Protein AF-W1WD08-F1 (afdb_monomer_lite)

Secondary structure (DSSP, 8-state):
--SBSS-EEE-HHHHHHHHH--SHHHHHHHHHEEE-SS-EEE---SSS-B-TTB-TTS-BHHHHHH-GGGS-HHHHHTTEEEEEETTEEEEEE-TTSHHHHHHHHHTTTSSS-EEE---SS--S-TT-EEEHHHHHHHTT----GGGG------SHHHHHHHHHHHHTSPPS-GGGG--

pLDDT: mean 87.34, std 9.55, range [51.72, 98.0]

Radius of gyration: 21.31 Å; chains: 1; bounding box: 49×53×52 Å

Structure (mmCIF, N/CA/C/O backbone):
data_AF-W1WD08-F1
#
_entry.id   AF-W1WD08-F1
#
loop_
_atom_site.group_PDB
_atom_site.id
_atom_site.type_symbol
_atom_site.label_atom_id
_atom_site.label_alt_id
_atom_site.label_comp_id
_atom_site.label_asym_id
_atom_site.label_entity_id
_atom_site.label_seq_id
_atom_site.pdbx_PDB_ins_code
_atom_site.Cartn_x
_atom_site.Cartn_y
_atom_site.Cartn_z
_atom_site.occupancy
_atom_site.B_iso_or_equiv
_atom_site.auth_seq_id
_atom_site.auth_comp_id
_atom_site.auth_asym_id
_atom_site.auth_atom_id
_atom_site.pdbx_PDB_model_num
ATOM 1 N N . THR A 1 1 ? 3.881 6.886 6.818 1.00 63.38 1 THR A N 1
ATOM 2 C CA . THR A 1 1 ? 2.802 6.178 7.545 1.00 63.38 1 THR A CA 1
ATOM 3 C C . THR A 1 1 ? 1.550 6.080 6.691 1.00 63.38 1 THR A C 1
ATOM 5 O O . THR A 1 1 ? 1.175 7.060 6.061 1.00 63.38 1 THR A O 1
ATOM 8 N N . CYS A 1 2 ? 0.932 4.897 6.641 1.00 68.31 2 CYS A N 1
ATOM 9 C CA . CYS A 1 2 ? -0.284 4.600 5.871 1.00 68.31 2 CYS A CA 1
ATOM 10 C C . CYS A 1 2 ? -1.570 5.167 6.494 1.00 68.31 2 CYS A C 1
ATOM 12 O O . CYS A 1 2 ? -2.574 5.330 5.813 1.00 68.31 2 CYS A O 1
ATOM 14 N N . CYS A 1 3 ? -1.537 5.492 7.784 1.00 79.00 3 CYS A N 1
ATOM 15 C CA . CYS A 1 3 ? -2.702 5.832 8.596 1.00 79.00 3 CYS A CA 1
ATOM 16 C C . CYS A 1 3 ? -2.854 7.346 8.802 1.00 79.00 3 CYS A C 1
ATOM 18 O O . CYS A 1 3 ? -2.954 7.781 9.954 1.00 79.00 3 CYS A O 1
ATOM 20 N N . GLN A 1 4 ? -2.805 8.146 7.730 1.00 81.75 4 GLN A N 1
ATOM 21 C CA . GLN A 1 4 ? -2.798 9.604 7.858 1.00 81.75 4 GLN A CA 1
ATOM 22 C C . GLN A 1 4 ? -3.469 10.358 6.699 1.00 81.75 4 GLN A C 1
ATOM 24 O O . GLN A 1 4 ? -3.009 10.251 5.571 1.00 81.75 4 GLN A O 1
ATOM 29 N N . LEU A 1 5 ? -4.446 11.222 7.010 1.00 78.69 5 LEU A N 1
ATOM 30 C CA . LEU A 1 5 ? -5.029 12.251 6.118 1.00 78.69 5 LEU A CA 1
ATOM 31 C C . LEU A 1 5 ? -5.840 11.772 4.889 1.00 78.69 5 LEU A C 1
ATOM 33 O O . LEU A 1 5 ? -6.133 12.584 4.014 1.00 78.69 5 LEU A O 1
ATOM 37 N N . TRP A 1 6 ? -6.265 10.509 4.825 1.00 83.81 6 TRP A N 1
ATOM 38 C CA . TRP A 1 6 ? -7.173 10.005 3.780 1.00 83.81 6 TRP A CA 1
ATOM 39 C C . TRP A 1 6 ? -8.203 9.046 4.372 1.00 83.81 6 TRP A C 1
ATOM 41 O O . TRP A 1 6 ? -7.904 8.362 5.344 1.00 83.81 6 TRP A O 1
ATOM 51 N N . THR A 1 7 ? -9.407 8.997 3.803 1.00 88.50 7 THR A N 1
ATOM 52 C CA . THR A 1 7 ? -10.455 8.051 4.215 1.00 88.50 7 THR A CA 1
ATOM 53 C C . THR A 1 7 ? -10.082 6.633 3.798 1.00 88.50 7 THR A C 1
ATOM 55 O O . THR A 1 7 ? -9.683 6.416 2.658 1.00 88.50 7 THR A O 1
ATOM 58 N N . ILE A 1 8 ? -10.228 5.674 4.712 1.00 92.25 8 ILE A N 1
ATOM 59 C CA . ILE A 1 8 ? -9.948 4.258 4.456 1.00 92.25 8 ILE A CA 1
ATOM 60 C C . ILE A 1 8 ? -11.266 3.496 4.417 1.00 92.25 8 ILE A C 1
ATOM 62 O O . ILE A 1 8 ? -11.962 3.422 5.432 1.00 92.25 8 ILE A O 1
ATOM 66 N N . ASP A 1 9 ? -11.559 2.884 3.276 1.00 94.50 9 ASP A N 1
ATOM 67 C CA . ASP A 1 9 ? -12.730 2.028 3.111 1.00 94.50 9 ASP A CA 1
ATOM 68 C C . ASP A 1 9 ? -12.532 0.688 3.822 1.00 94.50 9 ASP A C 1
ATOM 70 O O . ASP A 1 9 ? -11.441 0.099 3.812 1.00 94.50 9 ASP A O 1
ATOM 74 N N . ILE A 1 10 ? -13.604 0.205 4.442 1.00 96.75 10 ILE A N 1
ATOM 75 C CA . ILE A 1 10 ? -13.667 -1.072 5.145 1.00 96.75 10 ILE A CA 1
ATOM 76 C C . ILE A 1 10 ? -14.611 -1.967 4.350 1.00 96.75 10 ILE A C 1
ATOM 78 O O . ILE A 1 10 ? -15.786 -1.640 4.182 1.00 96.75 10 ILE A O 1
ATOM 82 N N . ASP A 1 11 ? -14.101 -3.098 3.865 1.00 97.38 11 ASP A N 1
ATOM 83 C CA . ASP A 1 11 ? -14.924 -4.088 3.180 1.00 97.38 11 ASP A CA 1
ATOM 84 C C . ASP A 1 11 ? -16.029 -4.625 4.108 1.00 97.38 11 ASP A C 1
ATOM 86 O O . ASP A 1 11 ? -15.886 -4.669 5.334 1.00 97.38 11 ASP A O 1
ATOM 90 N N . GLU A 1 12 ? -17.154 -5.028 3.515 1.00 97.38 12 GLU A N 1
ATOM 91 C CA . GLU A 1 12 ? -18.366 -5.413 4.249 1.00 97.38 12 GLU A CA 1
ATOM 92 C C . GLU A 1 12 ? -18.104 -6.558 5.238 1.00 97.38 12 GLU A C 1
ATOM 94 O O . GLU A 1 12 ? -18.560 -6.509 6.382 1.00 97.38 12 GLU A O 1
ATOM 99 N N . THR A 1 13 ? -17.297 -7.546 4.839 1.00 97.56 13 THR A N 1
ATOM 100 C CA . THR A 1 13 ? -16.976 -8.711 5.680 1.00 97.56 13 THR A CA 1
ATOM 101 C C . THR A 1 13 ? -16.196 -8.287 6.923 1.00 97.56 13 THR A C 1
ATOM 103 O O . THR A 1 13 ? -16.516 -8.694 8.046 1.00 97.56 13 THR A O 1
ATOM 106 N N . THR A 1 14 ? -15.193 -7.429 6.749 1.00 97.94 14 THR A N 1
ATOM 107 C CA . THR A 1 14 ? -14.401 -6.906 7.859 1.00 97.94 14 THR A CA 1
ATOM 108 C C . THR A 1 14 ? -15.220 -5.972 8.747 1.00 97.94 14 THR A C 1
ATOM 110 O O . THR A 1 14 ? -15.108 -6.041 9.974 1.00 97.94 14 THR A O 1
ATOM 113 N N . ALA A 1 15 ? -16.094 -5.143 8.171 1.00 97.75 15 ALA A N 1
ATOM 114 C CA . ALA A 1 15 ? -16.988 -4.280 8.939 1.00 97.75 15 ALA A CA 1
ATOM 115 C C . ALA A 1 15 ? -17.928 -5.101 9.842 1.00 97.75 15 ALA A C 1
ATOM 117 O O . ALA A 1 15 ? -18.035 -4.825 11.042 1.00 97.75 15 ALA A O 1
ATOM 118 N N . GLU A 1 16 ? -18.560 -6.151 9.306 1.00 98.00 16 GLU A N 1
ATOM 119 C CA . GLU A 1 16 ? -19.396 -7.076 10.081 1.00 98.00 16 GLU A CA 1
ATOM 120 C C . GLU A 1 16 ? -18.612 -7.724 11.227 1.00 98.00 16 GLU A C 1
ATOM 122 O O . GLU A 1 16 ? -19.082 -7.758 12.374 1.00 98.00 16 GLU A O 1
ATOM 127 N N . HIS A 1 17 ? -17.394 -8.190 10.938 1.00 97.94 17 HIS A N 1
ATOM 128 C CA . HIS A 1 17 ? -16.512 -8.776 11.938 1.00 97.94 17 HIS A CA 1
ATOM 129 C C . HIS A 1 17 ? -16.213 -7.776 13.062 1.00 97.94 17 HIS A C 1
ATOM 131 O O . HIS A 1 17 ? -16.480 -8.070 14.231 1.00 97.94 17 HIS A O 1
ATOM 137 N N . TYR A 1 18 ? -15.754 -6.569 12.727 1.00 97.75 18 TYR A N 1
ATOM 138 C CA . TYR A 1 18 ? -15.458 -5.510 13.694 1.00 97.75 18 TYR A CA 1
ATOM 139 C C . TYR A 1 18 ? -16.671 -5.128 14.548 1.00 97.75 18 TYR A C 1
ATOM 141 O O . TYR A 1 18 ? -16.544 -4.933 15.762 1.00 97.75 18 TYR A O 1
ATOM 149 N N . HIS A 1 19 ? -17.864 -5.058 13.955 1.00 97.44 19 HIS A N 1
ATOM 150 C CA . HIS A 1 19 ? -19.085 -4.763 14.699 1.00 97.44 19 HIS A CA 1
ATOM 151 C C . HIS A 1 19 ? -19.423 -5.851 15.725 1.00 97.44 19 HIS A C 1
ATOM 153 O O . HIS A 1 19 ? -19.813 -5.516 16.851 1.00 97.44 19 HIS A O 1
ATOM 159 N N . ALA A 1 20 ? -19.231 -7.125 15.374 1.00 97.81 20 ALA A N 1
ATOM 160 C CA . ALA A 1 20 ? -19.506 -8.268 16.243 1.00 97.81 20 ALA A CA 1
ATOM 161 C C . ALA A 1 20 ? -18.461 -8.474 17.358 1.00 97.81 20 ALA A C 1
ATOM 163 O O . ALA A 1 20 ? -18.756 -9.118 18.370 1.00 97.81 20 ALA A O 1
ATOM 164 N N . MET A 1 21 ? -17.248 -7.933 17.206 1.00 97.50 21 MET A N 1
ATOM 165 C CA . MET A 1 21 ? -16.151 -8.138 18.154 1.00 97.50 21 MET A CA 1
ATOM 166 C C . MET A 1 21 ? -16.439 -7.576 19.550 1.00 97.50 21 MET A C 1
ATOM 168 O O . MET A 1 21 ? -16.762 -6.406 19.733 1.00 97.50 21 MET A O 1
ATOM 172 N N . THR A 1 22 ? -16.230 -8.375 20.590 1.00 96.38 22 THR A N 1
ATOM 173 C CA . THR A 1 22 ? -16.344 -7.912 21.983 1.00 96.38 22 THR A CA 1
ATOM 174 C C . THR A 1 22 ? -14.992 -7.509 22.572 1.00 96.38 22 THR A C 1
ATOM 176 O O . THR A 1 22 ? -13.949 -7.949 22.100 1.00 96.38 22 THR A O 1
ATOM 179 N N . GLY A 1 23 ? -15.009 -6.739 23.662 1.00 97.06 23 GLY A N 1
ATOM 180 C CA . GLY A 1 23 ? -13.800 -6.343 24.388 1.00 97.06 23 GLY A CA 1
ATOM 181 C C . GLY A 1 23 ? -13.190 -5.022 23.903 1.00 97.06 23 GLY A C 1
ATOM 182 O O . GLY A 1 23 ? -13.767 -4.363 23.035 1.00 97.06 23 GLY A O 1
ATOM 183 N N . PRO A 1 24 ? -12.034 -4.620 24.467 1.00 96.88 24 PRO A N 1
ATOM 184 C CA . PRO A 1 24 ? -11.480 -3.276 24.279 1.00 96.88 24 PRO A CA 1
ATOM 185 C C . PRO A 1 24 ? -11.184 -2.910 22.819 1.00 96.88 24 PRO A C 1
ATOM 187 O O . PRO A 1 24 ? -11.477 -1.791 22.392 1.00 96.88 24 PRO A O 1
ATOM 190 N N . LEU A 1 25 ? -10.646 -3.851 22.034 1.00 96.88 25 LEU A N 1
ATOM 191 C CA . LEU A 1 25 ? -10.395 -3.624 20.612 1.00 96.88 25 LEU A CA 1
ATOM 192 C C . LEU A 1 25 ? -11.701 -3.472 19.827 1.00 96.88 25 LEU A C 1
ATOM 194 O O . LEU A 1 25 ? -11.839 -2.518 19.071 1.00 96.88 25 LEU A O 1
ATOM 198 N N . GLY A 1 26 ? -12.686 -4.347 20.055 1.00 97.56 26 GLY A N 1
ATOM 199 C CA . GLY A 1 26 ? -13.998 -4.248 19.407 1.00 97.56 26 GLY A CA 1
ATOM 200 C C . GLY A 1 26 ? -14.734 -2.945 19.740 1.00 97.56 26 GLY A C 1
ATOM 201 O O . GLY A 1 26 ? -15.385 -2.355 18.881 1.00 97.56 26 GLY A O 1
ATOM 202 N N . GLU A 1 27 ? -14.606 -2.448 20.974 1.00 97.50 27 GLU A N 1
ATOM 203 C CA . GLU A 1 27 ? -15.109 -1.120 21.352 1.00 97.50 27 GLU A CA 1
ATOM 204 C C . GLU A 1 27 ? -14.387 0.003 20.603 1.00 97.50 27 GLU A C 1
ATOM 206 O O . GLU A 1 27 ? -15.052 0.894 20.077 1.00 97.50 27 GLU A O 1
ATOM 211 N N . SER A 1 28 ? -13.056 -0.067 20.506 1.00 96.50 28 SER A N 1
ATOM 212 C CA . SER A 1 28 ? -12.250 0.914 19.768 1.00 96.50 28 SER A CA 1
ATOM 213 C C . SER A 1 28 ? -12.601 0.930 18.277 1.00 96.50 28 SER A C 1
ATOM 215 O O . SER A 1 28 ? -12.768 1.999 17.699 1.00 96.50 28 SER A O 1
ATOM 217 N N . LEU A 1 29 ? -12.767 -0.248 17.669 1.00 97.19 29 LEU A N 1
ATOM 218 C CA . LEU A 1 29 ? -13.159 -0.411 16.269 1.00 97.19 29 LEU A CA 1
ATOM 219 C C . LEU A 1 29 ? -14.527 0.214 16.001 1.00 97.19 29 LEU A C 1
ATOM 221 O O . LEU A 1 29 ? -14.642 1.084 15.147 1.00 97.19 29 LEU A O 1
ATOM 225 N N . ARG A 1 30 ? -15.551 -0.137 16.786 1.00 96.94 30 ARG A N 1
ATOM 226 C CA . ARG A 1 30 ? -16.893 0.448 16.623 1.00 96.94 30 ARG A CA 1
ATOM 227 C C . ARG A 1 30 ? -16.936 1.962 16.821 1.00 96.94 30 ARG A C 1
ATOM 229 O O . ARG A 1 30 ? -17.801 2.604 16.244 1.00 96.94 30 ARG A O 1
ATOM 236 N N . GLN A 1 31 ? -16.062 2.521 17.658 1.00 95.38 31 GLN A N 1
ATOM 237 C CA . GLN A 1 31 ? -15.956 3.973 17.836 1.00 95.38 31 GLN A CA 1
ATOM 238 C C . GLN A 1 31 ? -15.235 4.658 16.671 1.00 95.38 31 GLN A C 1
ATOM 240 O O . GLN A 1 31 ? -15.486 5.831 16.417 1.00 95.38 31 GLN A O 1
ATOM 245 N N . ALA A 1 32 ? -14.333 3.945 15.996 1.00 94.38 32 ALA A N 1
ATOM 246 C CA . ALA A 1 32 ? -13.559 4.455 14.872 1.00 94.38 32 ALA A CA 1
ATOM 247 C C . ALA A 1 32 ? -14.318 4.401 13.536 1.00 94.38 32 ALA A C 1
ATOM 249 O O . ALA A 1 32 ? -14.031 5.200 12.647 1.00 94.38 32 ALA A O 1
ATOM 250 N N . ILE A 1 33 ? -15.251 3.457 13.383 1.00 96.06 33 ILE A N 1
ATOM 251 C CA . ILE A 1 33 ? -16.012 3.266 12.144 1.00 96.06 33 ILE A CA 1
ATOM 252 C C . ILE A 1 33 ? -17.064 4.369 11.998 1.00 96.06 33 ILE A C 1
ATOM 254 O O . ILE A 1 33 ? -17.921 4.558 12.862 1.00 96.06 33 ILE A O 1
ATOM 258 N N . THR A 1 34 ? -17.021 5.055 10.862 1.00 95.56 34 THR A N 1
ATOM 259 C CA . THR A 1 34 ? -18.108 5.894 10.356 1.00 95.56 34 THR A CA 1
ATOM 260 C C . THR A 1 34 ? -18.889 5.096 9.319 1.00 95.56 34 THR A C 1
ATOM 262 O O . THR A 1 34 ? -18.285 4.376 8.530 1.00 95.56 34 THR A O 1
ATOM 265 N N . VAL A 1 35 ? -20.219 5.204 9.339 1.00 96.31 35 VAL A N 1
ATOM 266 C CA . VAL A 1 35 ? -21.102 4.545 8.367 1.00 96.31 35 VAL A CA 1
ATOM 267 C C . VAL A 1 35 ? -21.954 5.599 7.676 1.00 96.31 35 VAL A C 1
ATOM 269 O O . VAL A 1 35 ? -22.644 6.366 8.357 1.00 96.31 35 VAL A O 1
ATOM 272 N N . ASP A 1 36 ? -21.923 5.616 6.350 1.00 95.31 36 ASP A N 1
ATOM 273 C CA . ASP A 1 36 ? -22.733 6.485 5.495 1.00 95.31 36 ASP A CA 1
ATOM 274 C C . ASP A 1 36 ? -23.354 5.688 4.327 1.00 95.31 36 ASP A C 1
ATOM 276 O O . ASP A 1 36 ? -23.595 4.484 4.453 1.00 95.31 36 ASP A O 1
ATOM 280 N N . ASP A 1 37 ? -23.749 6.363 3.247 1.00 94.31 37 ASP A N 1
ATOM 281 C CA . ASP A 1 37 ? -24.354 5.744 2.069 1.00 94.31 37 ASP A CA 1
ATOM 282 C C . ASP A 1 37 ? -23.356 5.022 1.151 1.00 94.31 37 ASP A C 1
ATOM 284 O O . ASP A 1 37 ? -23.794 4.219 0.322 1.00 94.31 37 ASP A O 1
ATOM 288 N N . GLU A 1 38 ? -22.052 5.252 1.316 1.00 92.31 38 GLU A N 1
ATOM 289 C CA . GLU A 1 38 ? -20.987 4.592 0.555 1.00 92.31 38 GLU A CA 1
ATOM 290 C C . GLU A 1 38 ? -20.456 3.338 1.264 1.00 92.31 38 GLU A C 1
ATOM 292 O O . GLU A 1 38 ? -19.971 2.417 0.602 1.00 92.31 38 GLU A O 1
ATOM 297 N N . GLY A 1 39 ? -20.641 3.234 2.584 1.00 95.38 39 GLY A N 1
ATOM 298 C CA . GLY A 1 39 ? -20.318 2.034 3.346 1.00 95.38 39 GLY A CA 1
ATOM 299 C C . GLY A 1 39 ? -19.753 2.331 4.727 1.00 95.38 39 GLY A C 1
ATOM 300 O O . GLY A 1 39 ? -20.214 3.223 5.438 1.00 95.38 39 GLY A O 1
ATOM 301 N N . SER A 1 40 ? -18.800 1.499 5.152 1.00 97.25 40 SER A N 1
ATOM 302 C CA . SER A 1 40 ? -18.080 1.653 6.418 1.00 97.25 40 SER A CA 1
ATOM 303 C C . SER A 1 40 ? -16.668 2.161 6.159 1.00 97.25 40 SER A C 1
ATOM 305 O O . SER A 1 40 ? -15.940 1.600 5.345 1.00 97.25 40 SER A O 1
ATOM 307 N N . HIS A 1 41 ? -16.268 3.197 6.890 1.00 95.06 41 HIS A N 1
ATOM 308 C CA . HIS A 1 41 ? -15.026 3.920 6.642 1.00 95.06 41 HIS A CA 1
ATOM 309 C C . HIS A 1 41 ? -14.321 4.286 7.949 1.00 95.06 41 HIS A C 1
ATOM 311 O O . HIS A 1 41 ? -14.958 4.584 8.965 1.00 95.06 41 HIS A O 1
ATOM 317 N N . PHE A 1 42 ? -12.992 4.354 7.911 1.00 93.38 42 PHE A N 1
ATOM 318 C CA . PHE A 1 42 ? -12.233 5.160 8.862 1.00 93.38 42 PHE A CA 1
ATOM 319 C C .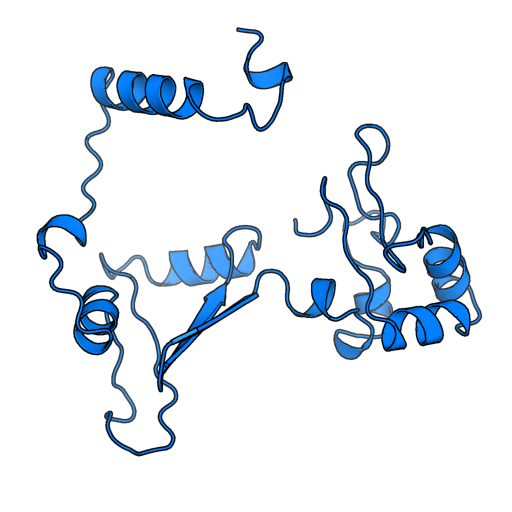 PHE A 1 42 ? -12.048 6.557 8.272 1.00 93.38 42 PHE A C 1
ATOM 321 O O . PHE A 1 42 ? -11.429 6.717 7.220 1.00 93.38 42 PHE A O 1
ATOM 328 N N . VAL A 1 43 ? -12.584 7.567 8.958 1.00 90.19 43 VAL A N 1
ATOM 329 C CA . VAL A 1 43 ? -12.542 8.967 8.519 1.00 90.19 43 VAL A CA 1
ATOM 330 C C . VAL A 1 43 ? -11.516 9.735 9.343 1.00 90.19 43 VAL A C 1
ATOM 332 O O . VAL A 1 43 ? -11.429 9.580 10.561 1.00 90.19 43 VAL A O 1
ATOM 335 N N . PHE A 1 44 ? -10.750 10.582 8.665 1.00 87.50 44 PHE A N 1
ATOM 336 C CA . PHE A 1 44 ? -9.669 11.375 9.236 1.00 87.50 44 PHE A CA 1
ATOM 337 C C . PHE A 1 44 ? -9.965 12.851 8.982 1.00 87.50 44 PHE A C 1
ATOM 339 O O . PHE A 1 44 ? -10.552 13.212 7.962 1.00 87.50 44 PHE A O 1
ATOM 346 N N . SER A 1 45 ? -9.555 13.720 9.901 1.00 83.38 45 SER A N 1
ATOM 347 C CA . SER A 1 45 ? -9.730 15.169 9.765 1.00 83.38 45 SER A CA 1
ATOM 348 C C . SER A 1 45 ? -8.431 15.904 10.071 1.00 83.38 45 SER A C 1
ATOM 350 O O . SER A 1 45 ? -7.469 15.305 10.544 1.00 83.38 45 SER A O 1
ATOM 352 N N . LYS A 1 46 ? -8.377 17.221 9.846 1.00 83.19 46 LYS A N 1
ATOM 353 C CA . LYS A 1 46 ? -7.207 18.013 10.266 1.00 83.19 46 LYS A CA 1
ATOM 354 C C . LYS A 1 46 ? -7.010 17.959 11.792 1.00 83.19 46 LYS A C 1
ATOM 356 O O . LYS A 1 46 ? -5.880 17.989 12.267 1.00 83.19 46 LYS A O 1
ATOM 361 N N . GLU A 1 47 ? -8.094 17.835 12.559 1.00 86.06 47 GLU A N 1
ATOM 362 C CA . GLU A 1 47 ? -8.079 17.708 14.022 1.00 86.06 47 GLU A CA 1
ATOM 363 C C . GLU A 1 47 ? -7.715 16.294 14.499 1.00 86.06 47 GLU A C 1
ATOM 365 O O . GLU A 1 47 ? -7.128 16.139 15.571 1.00 86.06 47 GLU A O 1
ATOM 370 N N . GLN A 1 48 ? -8.055 15.267 13.716 1.00 84.19 48 GLN A N 1
ATOM 371 C CA . GLN A 1 48 ? -7.673 13.872 13.948 1.00 84.19 48 GLN A CA 1
ATOM 372 C C . GLN A 1 48 ? -7.042 13.295 12.676 1.00 84.19 48 GLN A C 1
ATOM 374 O O . GLN A 1 48 ? -7.681 12.530 11.950 1.00 84.19 48 GLN A O 1
ATOM 379 N N . PRO A 1 49 ? -5.785 13.675 12.380 1.00 87.81 49 PRO A N 1
ATOM 380 C CA . PRO A 1 49 ? -5.160 13.340 11.106 1.00 87.81 49 PRO A CA 1
ATOM 381 C C . PRO A 1 49 ? -4.657 11.902 11.059 1.00 87.81 49 PRO A C 1
ATOM 383 O O . PRO A 1 49 ? -4.249 11.463 9.993 1.00 87.81 49 PRO A O 1
ATOM 386 N N . MET A 1 50 ? -4.672 11.182 12.185 1.00 89.38 50 MET A N 1
ATOM 387 C CA . MET A 1 50 ? -4.118 9.838 12.343 1.00 89.38 50 MET A CA 1
ATOM 388 C C . MET A 1 50 ? -5.203 8.822 12.691 1.00 89.38 50 MET A C 1
ATOM 390 O O . MET A 1 50 ? -6.203 9.167 13.318 1.00 89.38 50 MET A O 1
ATOM 394 N N . CYS A 1 51 ? -4.965 7.552 12.358 1.00 90.81 51 CYS A N 1
ATOM 395 C CA . CYS A 1 51 ? -5.942 6.496 12.618 1.00 90.81 51 CYS A CA 1
ATOM 396 C C . CYS A 1 51 ? -6.130 6.328 14.137 1.00 90.81 51 CYS A C 1
ATOM 398 O O . CYS A 1 51 ? -5.138 6.140 14.852 1.00 90.81 51 CYS A O 1
ATOM 400 N N . PRO A 1 52 ? -7.373 6.329 14.655 1.00 88.69 52 PRO A N 1
ATOM 401 C CA . PRO A 1 52 ? -7.638 6.201 16.094 1.00 88.69 52 PRO A CA 1
ATOM 402 C C . PRO A 1 52 ? -7.246 4.824 16.665 1.00 88.69 52 PRO A C 1
ATOM 404 O O . PRO A 1 52 ? -7.163 4.633 17.882 1.00 88.69 52 PRO A O 1
ATOM 407 N N . LEU A 1 53 ? -6.981 3.851 15.789 1.00 93.19 53 LEU A N 1
ATOM 408 C CA . LEU A 1 53 ? -6.535 2.507 16.148 1.00 93.19 53 LEU A CA 1
ATOM 409 C C . LEU A 1 53 ? -5.014 2.409 16.325 1.00 93.19 53 LEU A C 1
ATOM 411 O O . LEU A 1 53 ? -4.521 1.340 16.684 1.00 93.19 53 LEU A O 1
ATOM 415 N N . LEU A 1 54 ? -4.262 3.494 16.121 1.00 92.75 54 LEU A N 1
ATOM 416 C CA . LEU A 1 54 ? -2.852 3.540 16.499 1.00 92.75 54 LEU A CA 1
ATOM 417 C C . LEU A 1 54 ? -2.711 3.619 18.026 1.00 92.75 54 LEU A C 1
ATOM 419 O O . LEU A 1 54 ? -3.514 4.239 18.729 1.00 92.75 54 LEU A O 1
ATOM 423 N N . ASN A 1 55 ? -1.695 2.954 18.566 1.00 92.25 55 ASN A N 1
ATOM 424 C CA . ASN A 1 55 ? -1.277 3.140 19.952 1.00 92.25 55 ASN A CA 1
ATOM 425 C C . ASN A 1 55 ? -0.302 4.327 20.085 1.00 92.25 55 ASN A C 1
ATOM 427 O O . ASN A 1 55 ? 0.060 4.978 19.109 1.00 92.25 55 ASN A O 1
ATOM 431 N N . GLU A 1 56 ? 0.147 4.593 21.309 1.00 92.38 56 GLU A N 1
ATOM 432 C CA . GLU A 1 56 ? 1.091 5.672 21.639 1.00 92.38 56 GLU A CA 1
ATOM 433 C C . GLU A 1 56 ? 2.460 5.580 20.941 1.00 92.38 56 GLU A C 1
ATOM 435 O O . GLU A 1 56 ? 3.139 6.593 20.802 1.00 92.38 56 GLU A O 1
ATOM 440 N N . ASN A 1 57 ? 2.840 4.394 20.457 1.00 91.06 57 ASN A N 1
ATOM 441 C CA . ASN A 1 57 ? 4.061 4.171 19.678 1.00 91.06 57 ASN A CA 1
ATOM 442 C C . ASN A 1 57 ? 3.821 4.277 18.161 1.00 91.06 57 ASN A C 1
ATOM 444 O O . ASN A 1 57 ? 4.729 4.001 17.383 1.00 91.06 57 ASN A O 1
ATOM 448 N N . GLY A 1 58 ? 2.602 4.617 17.727 1.00 88.94 58 GLY A N 1
ATOM 449 C CA . GLY A 1 58 ? 2.232 4.664 16.313 1.00 88.94 58 GLY A CA 1
ATOM 450 C C . GLY A 1 58 ? 2.012 3.289 15.673 1.00 88.94 58 GLY A C 1
ATOM 451 O O . GLY A 1 58 ? 2.014 3.191 14.451 1.00 88.94 58 GLY A O 1
ATOM 452 N N . LEU A 1 59 ? 1.815 2.228 16.466 1.00 91.00 59 LEU A N 1
ATOM 453 C CA . LEU A 1 59 ? 1.564 0.872 15.965 1.00 91.00 59 LEU A CA 1
ATOM 454 C C . LEU A 1 59 ? 0.063 0.565 15.917 1.00 91.00 59 LEU A C 1
ATOM 456 O O . LEU A 1 59 ? -0.681 0.928 16.830 1.00 91.00 59 LEU A O 1
ATOM 460 N N . CYS A 1 60 ? -0.378 -0.140 14.875 1.00 93.44 60 CYS A N 1
ATOM 461 C CA . CYS A 1 60 ? -1.779 -0.514 14.680 1.00 93.44 60 CYS A CA 1
ATOM 462 C C . CYS A 1 60 ? -2.233 -1.587 15.684 1.00 93.44 60 CYS A C 1
ATOM 464 O O . CYS A 1 60 ? -1.708 -2.700 15.686 1.00 93.44 60 CYS A O 1
ATOM 466 N N . LYS A 1 61 ? -3.247 -1.284 16.505 1.00 95.56 61 LYS A N 1
ATOM 467 C CA . LYS A 1 61 ? -3.814 -2.232 17.485 1.00 95.56 61 LYS A CA 1
ATOM 468 C C . LYS A 1 61 ? -4.429 -3.472 16.830 1.00 95.56 61 LYS A C 1
ATOM 470 O O . LYS A 1 61 ? -4.313 -4.555 17.388 1.00 95.56 61 LYS A O 1
ATOM 475 N N . VAL A 1 62 ? -5.025 -3.329 15.641 1.00 96.25 62 VAL A N 1
ATOM 476 C CA . VAL A 1 62 ? -5.613 -4.458 14.897 1.00 96.25 62 VAL A CA 1
ATOM 477 C C . VAL A 1 62 ? -4.539 -5.484 14.554 1.00 96.25 62 VAL A C 1
ATOM 479 O O . VAL A 1 62 ? -4.679 -6.645 14.912 1.00 96.25 62 VAL A O 1
ATOM 482 N N . VAL A 1 63 ? -3.419 -5.046 13.971 1.00 95.44 63 VAL A N 1
ATOM 483 C CA . VAL A 1 63 ? -2.292 -5.940 13.651 1.00 95.44 63 VAL A CA 1
ATOM 484 C C . VAL A 1 63 ? -1.711 -6.572 14.915 1.00 95.44 63 VAL A C 1
ATOM 486 O O . VAL A 1 63 ? -1.416 -7.763 14.926 1.00 95.44 63 VAL A O 1
ATOM 489 N N . LEU A 1 64 ? -1.557 -5.794 15.991 1.00 96.12 64 LEU A N 1
ATOM 490 C CA . LEU A 1 64 ? -0.975 -6.288 17.241 1.00 96.12 64 LEU A CA 1
ATOM 491 C C . LEU A 1 64 ? -1.821 -7.376 17.922 1.00 96.12 64 LEU A C 1
ATOM 493 O O . LEU A 1 64 ? -1.253 -8.260 18.560 1.00 96.12 64 LEU A O 1
ATOM 497 N N . GLU A 1 65 ? -3.149 -7.303 17.825 1.00 97.19 65 GLU A N 1
ATOM 498 C CA . GLU A 1 65 ? -4.058 -8.223 18.522 1.00 97.19 65 GLU A CA 1
ATOM 499 C C . GLU A 1 65 ? -4.623 -9.332 17.620 1.00 97.19 65 GLU A C 1
ATOM 501 O O . GLU A 1 65 ? -4.829 -10.446 18.100 1.00 97.19 65 GLU A O 1
ATOM 506 N N . LEU A 1 66 ? -4.873 -9.047 16.337 1.00 96.62 66 LEU A N 1
ATOM 507 C CA . LEU A 1 66 ? -5.512 -9.965 15.382 1.00 96.62 66 LEU A CA 1
ATOM 508 C C . LEU A 1 66 ? -4.565 -10.471 14.283 1.00 96.62 66 LEU A C 1
ATOM 510 O O . LEU A 1 66 ? -4.879 -11.463 13.631 1.00 96.62 66 LEU A O 1
ATOM 514 N N . GLY A 1 67 ? -3.411 -9.829 14.087 1.00 95.94 67 GLY A N 1
ATOM 515 C CA . GLY A 1 67 ? -2.522 -10.094 12.952 1.00 95.94 67 GLY A CA 1
ATOM 516 C C . GLY A 1 67 ? -2.966 -9.402 11.657 1.00 95.94 67 GLY A C 1
ATOM 517 O O . GLY A 1 67 ? -3.935 -8.644 11.641 1.00 95.94 67 GLY A O 1
ATOM 518 N N . GLU A 1 68 ? -2.225 -9.649 10.570 1.00 92.50 68 GLU A N 1
ATOM 519 C CA . GLU A 1 68 ? -2.484 -9.075 9.234 1.00 92.50 68 GLU A CA 1
ATOM 520 C C . GLU A 1 68 ? -3.866 -9.485 8.692 1.00 92.50 68 GLU A C 1
ATOM 522 O O . GLU A 1 68 ? -4.590 -8.639 8.181 1.00 92.50 68 GLU A O 1
ATOM 527 N N . GLU A 1 69 ? -4.299 -10.722 8.955 1.00 93.56 69 GLU A N 1
ATOM 528 C CA . GLU A 1 69 ? -5.630 -11.256 8.602 1.00 93.56 69 GLU A CA 1
ATOM 529 C C . GLU A 1 69 ? -6.804 -10.524 9.278 1.00 93.56 69 GLU A C 1
ATOM 531 O O . GLU A 1 69 ? -7.964 -10.735 8.936 1.00 93.56 69 GLU A O 1
ATOM 536 N N . GLY A 1 70 ? -6.524 -9.708 10.298 1.00 95.81 70 GLY A N 1
ATOM 537 C CA . GLY A 1 70 ? -7.536 -8.897 10.965 1.00 95.81 70 GLY A CA 1
ATOM 538 C C . GLY A 1 70 ? -7.816 -7.567 10.272 1.00 95.81 70 GLY A C 1
ATOM 539 O O . GLY A 1 70 ? -8.715 -6.867 10.721 1.00 95.81 70 GLY A O 1
ATOM 540 N N . LEU A 1 71 ? -7.032 -7.186 9.260 1.00 96.44 71 LEU A N 1
ATOM 541 C CA . LEU A 1 71 ? -7.163 -5.921 8.540 1.00 96.44 71 LEU A CA 1
ATOM 542 C C . LEU A 1 71 ? -8.271 -5.988 7.483 1.00 96.44 71 LEU A C 1
ATOM 544 O O . LEU A 1 71 ? -8.509 -7.037 6.900 1.00 96.44 71 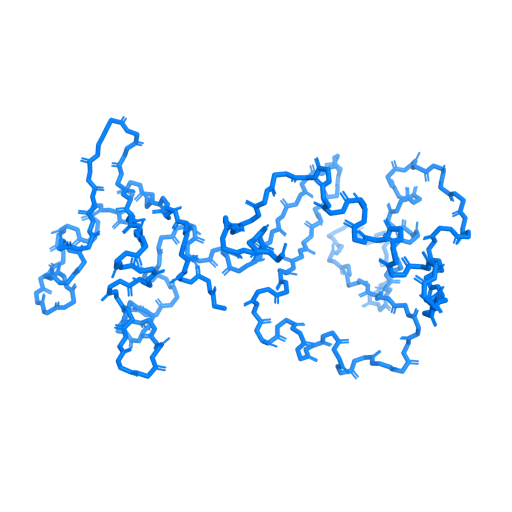LEU A O 1
ATOM 548 N N . CYS A 1 72 ? -8.888 -4.840 7.188 1.00 96.00 72 CYS A N 1
ATOM 549 C CA . CYS A 1 72 ? -9.708 -4.717 5.983 1.00 96.00 72 CYS A CA 1
ATOM 550 C C . CYS A 1 72 ? -8.827 -4.726 4.735 1.00 96.00 72 CYS A C 1
ATOM 552 O O . CYS A 1 72 ? -7.642 -4.376 4.818 1.00 96.00 72 CYS A O 1
ATOM 554 N N . ASP A 1 73 ? -9.423 -5.026 3.582 1.00 95.06 73 ASP A N 1
ATOM 555 C CA . ASP A 1 73 ? -8.711 -5.130 2.302 1.00 95.06 73 ASP A CA 1
ATOM 556 C C . ASP A 1 73 ? -7.818 -3.909 2.037 1.00 95.06 73 ASP A C 1
ATOM 558 O O . ASP A 1 73 ? -6.631 -4.039 1.744 1.00 95.06 73 ASP A O 1
ATOM 562 N N . THR A 1 74 ? -8.341 -2.696 2.233 1.00 93.00 74 THR A N 1
ATOM 563 C CA . THR A 1 74 ? -7.586 -1.453 2.022 1.00 93.00 74 THR A CA 1
ATOM 564 C C . THR A 1 74 ? -6.321 -1.375 2.887 1.00 93.00 74 THR A C 1
ATOM 566 O O . THR A 1 74 ? -5.241 -1.043 2.393 1.00 93.00 74 THR A O 1
ATOM 569 N N . CYS A 1 75 ? -6.433 -1.696 4.180 1.00 92.88 75 CYS A N 1
ATOM 570 C CA . CYS A 1 75 ? -5.304 -1.680 5.114 1.00 92.88 75 CYS A CA 1
ATOM 571 C C . CYS A 1 75 ? -4.315 -2.819 4.856 1.00 92.88 75 CYS A C 1
ATOM 573 O O . CYS A 1 75 ? -3.117 -2.629 5.042 1.00 92.88 75 CYS A O 1
ATOM 575 N N . HIS A 1 76 ? -4.814 -3.988 4.458 1.00 92.88 76 HIS A N 1
ATOM 576 C CA . HIS A 1 76 ? -4.001 -5.156 4.133 1.00 92.88 76 HIS A CA 1
ATOM 577 C C . HIS A 1 76 ? -3.174 -4.921 2.861 1.00 92.88 76 HIS A C 1
ATOM 579 O O . HIS A 1 76 ? -2.003 -5.300 2.761 1.00 92.88 76 HIS A O 1
ATOM 585 N N . MET A 1 77 ? -3.785 -4.274 1.869 1.00 90.75 77 MET A N 1
ATOM 586 C CA . MET A 1 77 ? -3.155 -4.048 0.579 1.00 90.75 77 MET A CA 1
ATOM 587 C C . MET A 1 77 ? -2.206 -2.859 0.615 1.00 90.75 77 MET A C 1
ATOM 589 O O . MET A 1 77 ? -1.134 -2.952 0.037 1.00 90.75 77 MET A O 1
ATOM 593 N N . HIS A 1 78 ? -2.510 -1.765 1.316 1.00 89.19 78 HIS A N 1
ATOM 594 C CA . HIS A 1 78 ? -1.614 -0.609 1.335 1.00 89.19 78 HIS A CA 1
ATOM 595 C C . HIS A 1 78 ? -0.254 -0.929 2.002 1.00 89.19 78 HIS A C 1
ATOM 597 O O . HIS A 1 78 ? -0.223 -1.465 3.107 1.00 89.19 78 HIS A O 1
ATOM 603 N N . PRO A 1 79 ? 0.894 -0.537 1.411 1.00 89.12 79 PRO A N 1
ATOM 604 C CA . PRO A 1 79 ? 1.074 0.309 0.225 1.00 89.12 79 PRO A CA 1
ATOM 605 C C . PRO A 1 79 ? 1.316 -0.485 -1.070 1.00 89.12 79 PRO A C 1
ATOM 607 O O . PRO A 1 79 ? 1.854 0.064 -2.032 1.00 89.12 79 PRO A O 1
ATOM 610 N N . ARG A 1 80 ? 1.022 -1.784 -1.077 1.00 90.56 80 ARG A N 1
ATOM 611 C CA . ARG A 1 80 ? 1.137 -2.654 -2.246 1.00 90.56 80 ARG A CA 1
ATOM 612 C C . ARG A 1 80 ? 0.098 -2.237 -3.284 1.00 90.56 80 ARG A C 1
ATOM 614 O O . ARG A 1 80 ? -1.022 -1.850 -2.952 1.00 90.56 80 ARG A O 1
ATOM 621 N N . PHE A 1 81 ? 0.476 -2.308 -4.549 1.00 89.75 81 PHE A N 1
ATOM 622 C CA . PHE A 1 81 ? -0.416 -2.042 -5.666 1.00 89.75 81 PHE A CA 1
ATOM 623 C C . PHE A 1 81 ? -0.187 -3.063 -6.770 1.00 89.75 81 PHE A C 1
ATOM 625 O O . PHE A 1 81 ? 0.930 -3.534 -6.985 1.00 89.75 81 PHE A O 1
ATOM 632 N N . TYR A 1 82 ? -1.272 -3.370 -7.471 1.00 92.31 82 TYR A N 1
ATOM 633 C CA . TYR A 1 82 ? -1.319 -4.388 -8.507 1.00 92.31 82 TYR A CA 1
ATOM 634 C C . TYR A 1 82 ? -1.945 -3.778 -9.752 1.00 92.31 82 TYR A C 1
ATOM 636 O O . TYR A 1 82 ? -2.943 -3.049 -9.671 1.00 92.31 82 TYR A O 1
ATOM 644 N N . LYS A 1 83 ? -1.361 -4.050 -10.917 1.00 91.31 83 LYS A N 1
ATOM 645 C CA . LYS A 1 83 ? -1.920 -3.639 -12.200 1.00 91.31 83 LYS A CA 1
ATOM 646 C C . LYS A 1 83 ? -1.906 -4.804 -13.173 1.00 91.31 83 LYS A C 1
ATOM 648 O O . LYS A 1 83 ? -0.852 -5.259 -13.590 1.00 91.31 83 LYS A O 1
ATOM 653 N N . TYR A 1 84 ? -3.100 -5.200 -13.584 1.00 92.56 84 TYR A N 1
ATOM 654 C CA . TYR A 1 84 ? -3.311 -6.223 -14.599 1.00 92.56 84 TYR A CA 1
ATOM 655 C C . TYR A 1 84 ? -3.341 -5.567 -15.982 1.00 92.56 84 TYR A C 1
ATOM 657 O O . TYR A 1 84 ? -4.153 -4.663 -16.222 1.00 92.56 84 TYR A O 1
ATOM 665 N N . ILE A 1 85 ? -2.437 -5.980 -16.870 1.00 90.62 85 ILE A N 1
ATOM 666 C CA . ILE A 1 85 ? -2.360 -5.523 -18.261 1.00 90.62 85 ILE A CA 1
ATOM 667 C C . ILE A 1 85 ? -2.153 -6.742 -19.154 1.00 90.62 85 ILE A C 1
ATOM 669 O O . ILE A 1 85 ? -1.073 -7.320 -19.162 1.00 90.62 85 ILE A O 1
ATOM 673 N N . GLU A 1 86 ? -3.185 -7.098 -19.919 1.00 86.88 86 GLU A N 1
ATOM 674 C CA . GLU A 1 86 ? -3.200 -8.330 -20.717 1.00 86.88 86 GLU A CA 1
ATOM 675 C C . GLU A 1 86 ? -2.794 -9.542 -19.861 1.00 86.88 86 GLU A C 1
ATOM 677 O O . GLU A 1 86 ? -3.470 -9.820 -18.869 1.00 86.88 86 GLU A O 1
ATOM 682 N N . ASP A 1 87 ? -1.701 -10.215 -20.216 1.00 87.06 87 ASP A N 1
ATOM 683 C CA . ASP A 1 87 ? -1.187 -11.402 -19.529 1.00 87.06 87 ASP A CA 1
ATOM 684 C C . ASP A 1 87 ? -0.171 -11.065 -18.414 1.00 87.06 87 ASP A C 1
ATOM 686 O O . ASP A 1 87 ? 0.417 -11.965 -17.820 1.00 87.06 87 ASP A O 1
ATOM 690 N N . LEU A 1 88 ? 0.048 -9.777 -18.113 1.00 88.94 88 LEU A N 1
ATOM 691 C CA . LEU A 1 88 ? 0.977 -9.319 -17.077 1.00 88.94 88 LEU A CA 1
ATOM 692 C C . LEU A 1 88 ? 0.249 -8.835 -15.823 1.00 88.94 88 LEU A C 1
ATOM 694 O O . LEU A 1 88 ? -0.649 -7.989 -15.878 1.00 88.94 88 LEU A O 1
ATOM 698 N N . GLU A 1 89 ? 0.730 -9.294 -14.671 1.00 93.25 89 GLU A N 1
ATOM 699 C CA . GLU A 1 89 ? 0.433 -8.717 -13.365 1.00 93.25 89 GLU A CA 1
ATOM 700 C C . GLU A 1 89 ? 1.648 -7.921 -12.876 1.00 93.25 89 GLU A C 1
ATOM 702 O O . GLU A 1 89 ? 2.702 -8.469 -12.560 1.00 93.25 89 GLU A O 1
ATOM 707 N N . LEU A 1 90 ? 1.515 -6.595 -12.839 1.00 92.06 90 LEU A N 1
ATOM 708 C CA . LEU A 1 90 ? 2.542 -5.708 -12.304 1.00 92.06 90 LEU A CA 1
ATOM 709 C C . LEU A 1 90 ? 2.299 -5.495 -10.811 1.00 92.06 90 LEU A C 1
ATOM 711 O O . LEU A 1 90 ? 1.335 -4.829 -10.430 1.00 92.06 90 LEU A O 1
ATOM 715 N N . CYS A 1 91 ? 3.206 -6.011 -9.989 1.00 92.44 91 CYS A N 1
ATOM 716 C CA . CYS A 1 91 ? 3.192 -5.859 -8.538 1.00 92.44 91 CYS A CA 1
ATOM 717 C C . CYS A 1 91 ? 4.195 -4.787 -8.104 1.00 92.44 91 CYS A C 1
ATOM 719 O O . CYS A 1 91 ? 5.337 -4.764 -8.564 1.00 92.44 91 CYS A O 1
ATOM 721 N N . GLY A 1 92 ? 3.799 -3.913 -7.182 1.00 89.38 92 GLY A N 1
ATOM 722 C CA . GLY A 1 92 ? 4.689 -2.899 -6.630 1.00 89.38 92 GLY A CA 1
ATOM 723 C C . GLY A 1 92 ? 4.323 -2.489 -5.213 1.00 89.38 92 GLY A C 1
ATOM 724 O O . GLY A 1 92 ? 3.287 -2.877 -4.677 1.00 89.38 92 GLY A O 1
ATOM 725 N N . VAL A 1 93 ? 5.197 -1.695 -4.598 1.00 89.69 93 VAL A N 1
ATOM 726 C CA . VAL A 1 93 ? 5.011 -1.137 -3.255 1.00 89.69 93 VAL A CA 1
ATOM 727 C C . VAL A 1 93 ? 5.259 0.364 -3.260 1.00 89.69 93 VAL A C 1
ATOM 729 O O . VAL A 1 93 ? 6.175 0.862 -3.912 1.00 89.69 93 VAL A O 1
ATOM 732 N N . GLY A 1 94 ? 4.422 1.105 -2.541 1.00 87.44 94 GLY A N 1
ATOM 733 C CA . GLY A 1 94 ? 4.558 2.547 -2.391 1.00 87.44 94 GLY A CA 1
ATOM 734 C C . GLY A 1 94 ? 5.718 2.943 -1.474 1.00 87.44 94 GLY A C 1
ATOM 735 O O . GLY A 1 94 ? 6.073 2.230 -0.532 1.00 87.44 94 GLY A O 1
ATOM 736 N N . LEU A 1 95 ? 6.253 4.142 -1.716 1.00 86.31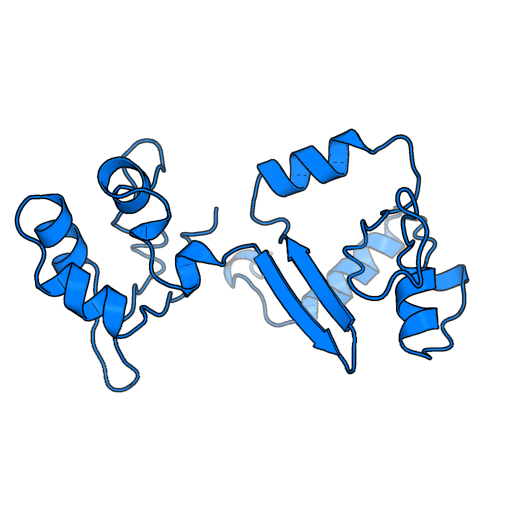 95 LEU A N 1
ATOM 737 C CA . LEU A 1 95 ? 7.318 4.770 -0.918 1.00 86.31 95 LEU A CA 1
ATOM 738 C C . LEU A 1 95 ? 6.823 5.338 0.426 1.00 86.31 95 LEU A C 1
ATOM 740 O O . LEU A 1 95 ? 7.594 5.936 1.169 1.00 86.31 95 LEU A O 1
ATOM 744 N N . SER A 1 96 ? 5.535 5.174 0.741 1.00 82.75 96 SER A N 1
ATOM 745 C CA . SER A 1 96 ? 4.946 5.566 2.026 1.00 82.75 96 SER A CA 1
ATOM 746 C C . SER A 1 96 ? 5.347 4.645 3.188 1.00 82.75 96 SER A C 1
ATOM 748 O O . SER A 1 96 ? 5.069 4.993 4.341 1.00 82.75 96 SER A O 1
ATOM 750 N N . CYS A 1 97 ? 5.967 3.497 2.883 1.00 83.44 97 CYS A N 1
ATOM 751 C CA . CYS A 1 97 ? 6.479 2.513 3.833 1.00 83.44 97 CYS A CA 1
ATOM 752 C C . CYS A 1 97 ? 8.006 2.548 3.887 1.00 83.44 97 CYS A C 1
ATOM 754 O O . CYS A 1 97 ? 8.691 2.416 2.873 1.00 83.44 97 CYS A O 1
ATOM 756 N N . GLU A 1 98 ? 8.528 2.678 5.099 1.00 84.31 98 GLU A N 1
ATOM 757 C CA . GLU A 1 98 ? 9.952 2.756 5.390 1.00 84.31 98 GLU A CA 1
ATOM 758 C C . GLU A 1 98 ? 10.684 1.483 4.939 1.00 84.31 98 GLU A C 1
ATOM 760 O O . GLU A 1 98 ? 11.745 1.589 4.335 1.00 84.31 98 GLU A O 1
ATOM 765 N N . ALA A 1 99 ? 10.075 0.301 5.099 1.00 86.69 99 ALA A N 1
ATOM 766 C CA . ALA A 1 99 ? 10.650 -0.961 4.622 1.00 86.69 99 ALA A CA 1
ATOM 767 C C . ALA A 1 99 ? 10.769 -1.012 3.087 1.00 86.69 99 ALA A C 1
ATOM 769 O O . ALA A 1 99 ? 11.760 -1.515 2.563 1.00 86.69 99 ALA A O 1
ATOM 770 N N . SER A 1 100 ? 9.800 -0.454 2.348 1.00 87.06 100 SER A N 1
ATOM 771 C CA . SER A 1 100 ? 9.905 -0.331 0.885 1.00 87.06 100 SER A CA 1
ATOM 772 C C . SER A 1 100 ? 11.096 0.543 0.490 1.00 87.06 100 SER A C 1
ATOM 774 O O . SER A 1 100 ? 11.812 0.230 -0.459 1.00 87.06 100 SER A O 1
ATOM 776 N N . VAL A 1 101 ? 11.309 1.645 1.216 1.00 86.88 101 VAL A N 1
ATOM 777 C CA . VAL A 1 101 ? 12.438 2.555 0.980 1.00 86.88 101 VAL A CA 1
ATOM 778 C C . VAL A 1 101 ? 13.760 1.878 1.334 1.00 86.88 101 VAL A C 1
ATOM 780 O O . VAL A 1 101 ? 14.699 1.968 0.550 1.00 86.88 101 VAL A O 1
ATOM 783 N N . GLU A 1 102 ? 13.829 1.165 2.459 1.00 88.69 102 GLU A N 1
ATOM 784 C CA . GLU A 1 102 ? 15.009 0.395 2.864 1.00 88.69 102 GLU A CA 1
ATOM 785 C C . GLU A 1 102 ? 15.413 -0.598 1.770 1.00 88.69 102 GLU A C 1
ATOM 787 O O . GLU A 1 102 ? 16.536 -0.506 1.273 1.00 88.69 102 GLU A O 1
ATOM 792 N N . LEU A 1 103 ? 14.480 -1.430 1.292 1.00 84.69 103 LEU A N 1
ATOM 793 C CA . LEU A 1 103 ? 14.716 -2.388 0.203 1.00 84.69 103 LEU A CA 1
ATOM 794 C C . LEU A 1 103 ? 15.238 -1.717 -1.076 1.00 84.69 103 LEU A C 1
ATOM 796 O O . LEU A 1 103 ? 16.189 -2.199 -1.687 1.00 84.69 103 LEU A O 1
ATOM 800 N N . LEU A 1 104 ? 14.658 -0.578 -1.468 1.00 82.31 104 LEU A N 1
ATOM 801 C CA . LEU A 1 104 ? 15.128 0.185 -2.630 1.00 82.31 104 LEU A CA 1
ATOM 802 C C . LEU A 1 104 ? 16.538 0.758 -2.430 1.00 82.31 104 LEU A C 1
ATOM 804 O O . LEU A 1 104 ? 17.290 0.894 -3.392 1.00 82.31 104 LEU A O 1
ATOM 808 N N . THR A 1 105 ? 16.902 1.116 -1.197 1.00 81.75 105 THR A N 1
ATOM 809 C CA . THR A 1 105 ? 18.228 1.669 -0.881 1.00 81.75 105 THR A CA 1
ATOM 810 C C . THR A 1 105 ? 19.305 0.609 -0.642 1.00 81.75 105 THR A C 1
ATOM 812 O O . THR A 1 105 ? 20.493 0.916 -0.739 1.00 81.75 105 THR A O 1
ATOM 815 N N . GLU A 1 106 ? 18.931 -0.639 -0.360 1.00 81.75 106 GLU A N 1
ATOM 816 C CA . GLU A 1 106 ? 19.887 -1.744 -0.236 1.00 81.75 106 GLU A CA 1
ATOM 817 C C . GLU A 1 106 ? 20.567 -2.067 -1.577 1.00 81.75 106 GLU A C 1
ATOM 819 O O . GLU A 1 106 ? 21.751 -2.410 -1.595 1.00 81.75 106 GLU A O 1
ATOM 824 N N . ASP A 1 107 ? 19.872 -1.868 -2.703 1.00 68.62 107 ASP A N 1
ATOM 825 C CA . ASP A 1 107 ? 20.388 -2.135 -4.054 1.00 68.62 107 ASP A CA 1
ATOM 826 C C . ASP A 1 107 ? 21.006 -0.899 -4.748 1.00 68.62 107 ASP A C 1
ATOM 828 O O . ASP A 1 107 ? 21.052 -0.793 -5.970 1.00 68.62 107 ASP A O 1
ATOM 832 N N . MET A 1 108 ? 21.561 0.057 -3.993 1.00 58.19 108 MET A N 1
ATOM 833 C CA . MET A 1 108 ? 22.190 1.271 -4.563 1.00 58.19 108 MET A CA 1
ATOM 834 C C . MET A 1 108 ? 23.483 1.026 -5.371 1.00 58.19 108 MET A C 1
ATOM 836 O O . MET A 1 108 ? 24.155 1.977 -5.783 1.00 58.19 108 MET A O 1
ATOM 840 N N . HIS A 1 109 ? 23.875 -0.229 -5.592 1.00 57.06 109 HIS A N 1
ATOM 841 C CA . HIS A 1 109 ? 24.987 -0.578 -6.476 1.00 57.06 109 HIS A CA 1
ATOM 842 C C . HIS A 1 109 ? 24.572 -0.641 -7.950 1.00 57.06 109 HIS A C 1
ATOM 844 O O . HIS A 1 109 ? 25.432 -0.503 -8.826 1.00 57.06 109 HIS A O 1
ATOM 850 N N . SER A 1 110 ? 23.279 -0.808 -8.229 1.00 63.88 110 SER A N 1
ATOM 851 C CA . SER A 1 110 ? 22.710 -0.728 -9.566 1.00 63.88 110 SER A CA 1
ATOM 852 C C . SER A 1 110 ? 22.185 0.700 -9.806 1.00 63.88 110 SER A C 1
ATOM 854 O O . SER A 1 110 ? 21.498 1.296 -8.985 1.00 63.88 110 SER A O 1
ATOM 856 N N . ASN A 1 111 ? 22.511 1.304 -10.954 1.00 72.75 111 ASN A N 1
ATOM 857 C CA . ASN A 1 111 ? 21.920 2.595 -11.351 1.00 72.75 111 ASN A CA 1
ATOM 858 C C . ASN A 1 111 ? 20.482 2.425 -11.894 1.00 72.75 111 ASN A C 1
ATOM 860 O O . ASN A 1 111 ? 19.985 3.302 -12.600 1.00 72.75 111 ASN A O 1
ATOM 864 N N . GLN A 1 112 ? 19.851 1.269 -11.669 1.00 77.12 112 GLN A N 1
ATOM 865 C CA . GLN A 1 112 ? 18.595 0.870 -12.295 1.00 77.12 112 GLN A CA 1
ATOM 866 C C . GLN A 1 112 ? 17.774 0.017 -11.335 1.00 77.12 112 GLN A C 1
ATOM 868 O O . GLN A 1 112 ? 18.305 -0.893 -10.716 1.00 77.12 112 GLN A O 1
ATOM 873 N N . VAL A 1 113 ? 16.467 0.265 -11.283 1.00 80.94 113 VAL A N 1
ATOM 874 C CA . VAL A 1 113 ? 15.531 -0.613 -10.576 1.00 80.94 113 VAL A CA 1
ATOM 875 C C . VAL A 1 113 ? 15.353 -1.898 -11.383 1.00 80.94 113 VAL A C 1
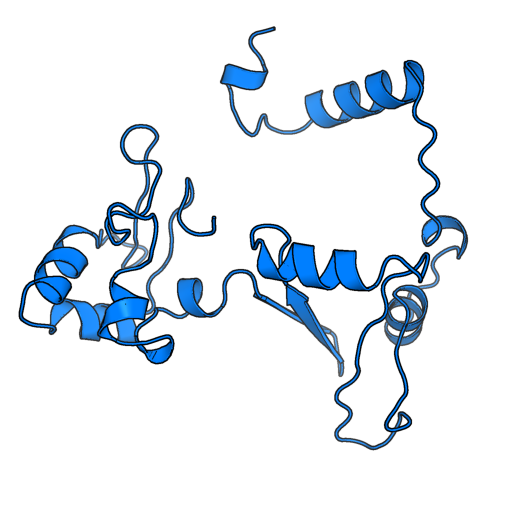ATOM 877 O O . VAL A 1 113 ? 15.029 -1.844 -12.575 1.00 80.94 113 VAL A O 1
ATOM 880 N N . ILE A 1 114 ? 15.556 -3.034 -10.720 1.00 86.94 114 ILE A N 1
ATOM 881 C CA . ILE A 1 114 ? 15.319 -4.371 -11.263 1.00 86.94 114 ILE A CA 1
ATOM 882 C C . ILE A 1 114 ? 14.050 -4.978 -10.661 1.00 86.94 114 ILE A C 1
ATOM 884 O O . ILE A 1 114 ? 13.728 -4.753 -9.497 1.00 86.94 114 ILE A O 1
ATOM 888 N N . PHE A 1 115 ? 13.339 -5.756 -11.467 1.00 88.25 115 PHE A N 1
ATOM 889 C CA . PHE A 1 115 ? 12.078 -6.398 -11.121 1.00 88.25 115 PHE A CA 1
ATOM 890 C C . PHE A 1 115 ? 12.245 -7.913 -11.182 1.00 88.25 115 PHE A C 1
ATOM 892 O O . PHE A 1 115 ? 12.840 -8.440 -12.123 1.00 88.25 115 PHE A O 1
ATOM 899 N N . THR A 1 116 ? 11.714 -8.607 -10.182 1.00 90.00 116 THR A N 1
ATOM 900 C CA . THR A 1 116 ? 11.614 -10.069 -10.177 1.00 90.00 116 THR A CA 1
ATOM 901 C C . THR A 1 116 ? 10.400 -10.513 -10.982 1.00 90.00 116 THR A C 1
ATOM 903 O O . THR A 1 116 ? 9.400 -9.798 -11.031 1.00 90.00 116 THR A O 1
ATOM 906 N N . ILE A 1 117 ? 10.477 -11.700 -11.580 1.00 90.75 117 ILE A N 1
ATOM 907 C CA . ILE A 1 117 ? 9.390 -12.286 -12.364 1.00 90.75 117 ILE A CA 1
ATOM 908 C C . ILE A 1 117 ? 8.916 -13.556 -11.664 1.00 90.75 117 ILE A C 1
ATOM 910 O O . ILE A 1 117 ? 9.726 -14.424 -11.333 1.00 90.75 117 ILE A O 1
ATOM 914 N N . GLU A 1 118 ? 7.608 -13.668 -11.473 1.00 90.44 118 GLU A N 1
ATOM 915 C CA . GLU A 1 118 ? 6.949 -14.946 -11.226 1.00 90.44 118 GLU A CA 1
ATOM 916 C C . GLU A 1 118 ? 6.359 -15.411 -12.559 1.00 90.44 118 GLU A C 1
ATOM 918 O O . GLU A 1 118 ? 5.550 -14.711 -13.162 1.00 90.44 118 GLU A O 1
ATOM 923 N N . ASP A 1 119 ? 6.845 -16.545 -13.064 1.00 88.06 119 ASP A N 1
ATOM 924 C CA . ASP A 1 119 ? 6.505 -17.054 -14.391 1.00 88.06 119 ASP A CA 1
ATOM 925 C C . ASP A 1 119 ? 5.987 -18.490 -14.304 1.00 88.06 119 ASP A C 1
ATOM 927 O O . ASP A 1 119 ? 6.746 -19.451 -14.145 1.00 88.06 119 ASP A O 1
ATOM 931 N N . ASP A 1 120 ? 4.672 -18.621 -14.440 1.00 85.94 120 ASP A N 1
ATOM 932 C CA . ASP A 1 120 ? 3.974 -19.905 -14.420 1.00 85.94 120 ASP A CA 1
ATOM 933 C C . ASP A 1 120 ? 4.118 -20.690 -15.737 1.00 85.94 120 ASP A C 1
ATOM 935 O O . ASP A 1 120 ? 3.910 -21.908 -15.763 1.00 85.94 120 ASP A O 1
ATOM 939 N N . ASN A 1 121 ? 4.485 -20.019 -16.834 1.00 85.44 121 ASN A N 1
ATOM 940 C CA . ASN A 1 121 ? 4.520 -20.590 -18.183 1.00 85.44 121 ASN A CA 1
ATOM 941 C C . ASN A 1 121 ? 5.929 -21.031 -18.617 1.00 85.44 121 ASN A C 1
ATOM 943 O O . ASN A 1 121 ? 6.066 -21.776 -19.592 1.00 85.44 121 ASN A O 1
ATOM 947 N N . GLY A 1 122 ? 6.968 -20.635 -17.878 1.00 86.88 122 GLY A N 1
ATOM 948 C CA . GLY A 1 122 ? 8.362 -20.991 -18.150 1.00 86.88 122 GLY A CA 1
ATOM 949 C C . GLY A 1 122 ? 8.939 -20.298 -19.389 1.00 86.88 122 GLY A C 1
ATOM 950 O O . GLY A 1 122 ? 9.788 -20.873 -20.076 1.00 86.88 122 GLY A O 1
ATOM 951 N N . GLU A 1 123 ? 8.449 -19.100 -19.698 1.00 87.75 123 GLU A N 1
ATOM 952 C CA . GLU A 1 123 ? 8.954 -18.208 -20.742 1.00 87.75 123 GLU A CA 1
ATOM 953 C C . GLU A 1 123 ? 10.275 -17.522 -20.348 1.00 87.75 123 GLU A C 1
ATOM 955 O O . GLU A 1 123 ? 11.095 -17.232 -21.223 1.00 87.75 123 GLU A O 1
ATOM 960 N N . PHE A 1 124 ? 10.517 -17.331 -19.049 1.00 88.31 124 PHE A N 1
ATOM 961 C CA . PHE A 1 124 ? 11.686 -16.667 -18.476 1.00 88.31 124 PHE A CA 1
ATOM 962 C C . PHE A 1 124 ? 12.597 -17.647 -17.729 1.00 88.31 124 PHE A C 1
ATOM 964 O O . PHE A 1 124 ? 12.188 -18.700 -17.230 1.00 88.31 124 PHE A O 1
ATOM 971 N N . SER A 1 125 ? 13.885 -17.310 -17.632 1.00 87.88 125 SER A N 1
ATOM 972 C CA . SER A 1 125 ? 14.811 -18.113 -16.829 1.00 87.88 125 SER A CA 1
ATOM 973 C C . SER A 1 125 ? 14.586 -17.895 -15.317 1.00 87.88 125 SER A C 1
ATOM 975 O O . SER A 1 125 ? 14.241 -16.791 -14.907 1.00 87.88 125 SER A O 1
ATOM 977 N N . PRO A 1 126 ? 14.860 -18.886 -14.439 1.00 83.94 126 PRO A N 1
ATOM 978 C CA . PRO A 1 126 ? 14.585 -18.779 -12.992 1.00 83.94 126 PRO A CA 1
ATOM 979 C C . PRO A 1 126 ? 15.335 -17.668 -12.236 1.00 83.94 126 PRO A C 1
ATOM 981 O O . PRO A 1 126 ? 15.104 -17.455 -11.048 1.00 83.94 126 PRO A O 1
ATOM 984 N N . HIS A 1 127 ? 16.307 -17.030 -12.884 1.00 83.94 127 HIS A N 1
ATOM 985 C CA . HIS A 1 127 ? 17.106 -15.936 -12.328 1.00 83.94 127 HIS A CA 1
ATOM 986 C C . HIS A 1 127 ? 17.022 -14.684 -13.205 1.00 83.94 127 HIS A C 1
ATOM 988 O O . HIS A 1 127 ? 17.874 -13.802 -13.104 1.00 83.94 127 HIS A O 1
ATOM 994 N N . GLU A 1 128 ? 16.046 -14.640 -14.109 1.00 89.56 128 GLU A N 1
ATOM 995 C CA . GLU A 1 128 ? 15.798 -13.482 -14.945 1.00 89.56 128 GLU A CA 1
ATOM 996 C C . GLU A 1 128 ? 15.182 -12.365 -14.113 1.00 89.56 128 GLU A C 1
ATOM 998 O O . GLU A 1 128 ? 14.217 -12.573 -13.379 1.00 89.56 128 GLU A O 1
ATOM 1003 N N . CYS A 1 129 ? 15.754 -11.175 -14.246 1.00 89.81 129 CYS A N 1
ATOM 1004 C CA . CYS A 1 129 ? 15.191 -9.952 -13.705 1.00 89.81 129 CYS A CA 1
ATOM 1005 C C . CYS A 1 129 ? 14.965 -8.984 -14.860 1.00 89.81 129 CYS A C 1
ATOM 1007 O O . CYS A 1 129 ? 15.783 -8.908 -15.781 1.00 89.81 129 CYS A O 1
ATOM 1009 N N . LEU A 1 130 ? 13.885 -8.217 -14.789 1.00 89.94 130 LEU A N 1
ATOM 1010 C CA . LEU A 1 130 ? 13.558 -7.211 -15.791 1.00 89.94 130 LEU A CA 1
ATOM 1011 C C . LEU A 1 130 ? 14.033 -5.841 -15.340 1.00 89.94 130 LEU A C 1
ATOM 1013 O O . LEU A 1 130 ? 13.974 -5.496 -14.163 1.00 89.94 130 LEU A O 1
ATOM 1017 N N . THR A 1 131 ? 14.452 -5.024 -16.294 1.00 89.62 131 THR A N 1
ATOM 1018 C CA . THR A 1 131 ? 14.506 -3.576 -16.094 1.00 89.62 131 THR A CA 1
ATOM 1019 C C . THR A 1 131 ? 13.142 -2.967 -16.407 1.00 89.62 131 THR A C 1
ATOM 1021 O O . THR A 1 131 ? 12.313 -3.579 -17.084 1.00 89.62 131 THR A O 1
ATOM 1024 N N . ILE A 1 132 ? 12.925 -1.715 -16.001 1.00 87.62 132 ILE A N 1
ATOM 1025 C CA . ILE A 1 132 ? 11.723 -0.977 -16.409 1.00 87.62 132 ILE A CA 1
ATOM 1026 C C . ILE A 1 132 ? 11.570 -0.911 -17.940 1.00 87.62 132 ILE A C 1
ATOM 1028 O O . ILE A 1 132 ? 10.458 -1.005 -18.449 1.00 87.62 132 ILE A O 1
ATOM 1032 N N . GLN A 1 133 ? 12.682 -0.821 -18.681 1.00 89.06 133 GLN A N 1
ATOM 1033 C CA . GLN A 1 133 ? 12.666 -0.829 -20.142 1.00 89.06 133 GLN A CA 1
ATOM 1034 C C . GLN A 1 133 ? 12.100 -2.148 -20.682 1.00 89.06 133 GLN A C 1
ATOM 1036 O O . GLN A 1 133 ? 11.247 -2.117 -21.564 1.00 89.06 133 GLN A O 1
ATOM 1041 N N . ASN A 1 134 ? 12.510 -3.291 -20.121 1.00 90.75 134 ASN A N 1
ATOM 1042 C CA . ASN A 1 134 ? 11.992 -4.589 -20.559 1.00 90.75 134 ASN A CA 1
ATOM 1043 C C . ASN A 1 134 ? 10.485 -4.716 -20.311 1.00 90.75 134 ASN A C 1
ATOM 1045 O O . ASN A 1 134 ? 9.783 -5.288 -21.136 1.00 90.75 134 ASN A O 1
ATOM 1049 N N . ILE A 1 135 ? 9.965 -4.130 -19.226 1.00 90.31 135 ILE A N 1
ATOM 1050 C CA . ILE A 1 135 ? 8.517 -4.097 -18.962 1.00 90.31 135 ILE A CA 1
ATOM 1051 C C . ILE A 1 135 ? 7.780 -3.314 -20.059 1.00 90.31 135 ILE A C 1
ATOM 1053 O O . ILE A 1 135 ? 6.761 -3.779 -20.564 1.00 90.31 135 ILE A O 1
ATOM 1057 N N . PHE A 1 136 ? 8.290 -2.149 -20.474 1.00 90.88 136 PHE A N 1
ATOM 1058 C CA . PHE A 1 136 ? 7.684 -1.390 -21.576 1.00 90.88 136 PHE A CA 1
ATOM 1059 C C . PHE A 1 136 ? 7.758 -2.137 -22.913 1.00 90.88 136 PHE A C 1
ATOM 1061 O O . PHE A 1 136 ? 6.788 -2.112 -23.668 1.00 90.88 136 PHE A O 1
ATOM 1068 N N . GLU A 1 137 ? 8.861 -2.838 -23.183 1.00 90.50 137 GLU A N 1
ATOM 1069 C CA . GLU A 1 137 ? 9.011 -3.690 -24.369 1.00 90.50 137 GLU A CA 1
ATOM 1070 C C . GLU A 1 137 ? 7.985 -4.837 -24.378 1.00 90.50 137 GLU A C 1
ATOM 1072 O O . GLU A 1 137 ? 7.340 -5.059 -25.404 1.00 90.50 137 GLU A O 1
ATOM 1077 N N . LEU A 1 138 ? 7.773 -5.516 -23.240 1.00 89.94 138 LEU A N 1
ATOM 1078 C CA . LEU A 1 138 ? 6.746 -6.559 -23.087 1.00 89.94 138 LEU A CA 1
ATOM 1079 C C . LEU A 1 138 ? 5.331 -6.015 -23.317 1.00 89.94 138 LEU A C 1
ATOM 1081 O O . LEU A 1 138 ? 4.499 -6.678 -23.926 1.00 89.94 138 LEU A O 1
ATOM 1085 N N . LEU A 1 139 ? 5.081 -4.780 -22.887 1.00 90.50 139 LEU A N 1
ATOM 1086 C CA . LEU A 1 139 ? 3.823 -4.067 -23.104 1.00 90.50 139 LEU A CA 1
ATOM 1087 C C . LEU A 1 139 ? 3.703 -3.437 -24.508 1.00 90.50 139 LEU A C 1
ATOM 1089 O O . LEU A 1 139 ? 2.770 -2.674 -24.761 1.00 90.50 139 LEU A O 1
ATOM 1093 N N . ALA A 1 140 ? 4.646 -3.723 -25.414 1.00 90.94 140 ALA A N 1
ATOM 1094 C CA . ALA A 1 140 ? 4.715 -3.183 -26.772 1.00 90.94 140 ALA A CA 1
ATOM 1095 C C . ALA A 1 140 ? 4.729 -1.640 -26.851 1.00 90.94 140 ALA A C 1
ATOM 1097 O O . ALA A 1 140 ? 4.299 -1.051 -27.849 1.00 90.94 140 ALA A O 1
ATOM 1098 N N . PHE A 1 141 ? 5.252 -0.971 -25.820 1.00 89.69 141 PHE A N 1
ATOM 1099 C CA . PHE A 1 141 ? 5.497 0.467 -25.832 1.00 89.69 141 PHE A CA 1
ATOM 1100 C C . PHE A 1 141 ? 6.902 0.774 -26.358 1.00 89.69 141 PHE A C 1
ATOM 1102 O O . PHE A 1 141 ? 7.907 0.411 -25.751 1.00 89.69 141 PHE A O 1
ATOM 1109 N N . ASP A 1 142 ? 6.965 1.512 -27.464 1.00 87.94 142 ASP A N 1
ATOM 1110 C CA . ASP A 1 142 ? 8.214 2.033 -28.026 1.00 87.94 142 ASP A CA 1
ATOM 1111 C C . ASP A 1 142 ? 8.587 3.353 -27.331 1.00 87.94 142 ASP A C 1
ATOM 1113 O O . ASP A 1 142 ? 8.094 4.430 -27.685 1.00 87.94 142 ASP A O 1
ATOM 1117 N N . ILE A 1 143 ? 9.392 3.254 -26.271 1.00 90.88 143 IL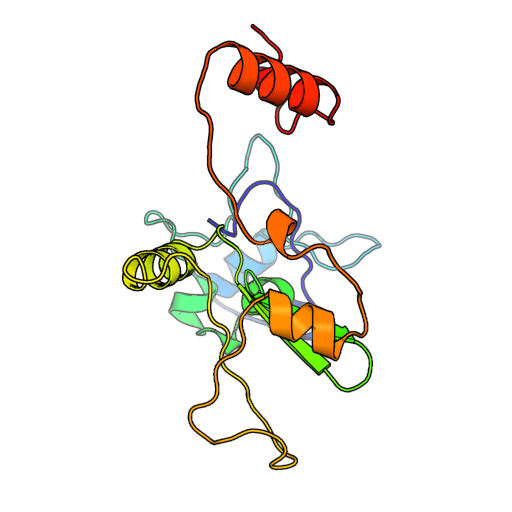E A N 1
ATOM 1118 C CA . ILE A 1 143 ? 9.852 4.387 -25.460 1.00 90.88 143 ILE A CA 1
ATOM 1119 C C . ILE A 1 143 ? 11.338 4.626 -25.728 1.00 90.88 143 ILE A C 1
ATOM 1121 O O . ILE A 1 143 ? 12.142 3.698 -25.678 1.00 90.88 143 ILE A O 1
ATOM 1125 N N . ASP A 1 144 ? 11.715 5.886 -25.964 1.00 89.00 144 ASP A N 1
ATOM 1126 C CA . ASP A 1 144 ? 13.118 6.280 -26.135 1.00 89.00 144 ASP A CA 1
ATOM 1127 C C . ASP A 1 144 ? 13.954 5.837 -24.914 1.00 89.00 144 ASP A C 1
ATOM 1129 O O . ASP A 1 144 ? 13.670 6.289 -23.798 1.00 89.00 144 ASP A O 1
ATOM 1133 N N . PRO A 1 145 ? 15.009 5.012 -25.093 1.00 85.06 145 PRO A N 1
ATOM 1134 C CA . PRO A 1 145 ? 15.854 4.549 -23.997 1.00 85.06 145 PRO A CA 1
ATOM 1135 C C . PRO A 1 145 ? 16.471 5.667 -23.149 1.00 85.06 145 PRO A C 1
ATOM 1137 O O . PRO A 1 145 ? 16.792 5.453 -21.978 1.00 85.06 145 PRO A O 1
ATOM 1140 N N . ALA A 1 146 ? 16.621 6.874 -23.708 1.00 85.38 146 ALA A N 1
ATOM 1141 C CA . ALA A 1 146 ? 17.093 8.040 -22.968 1.00 85.38 146 ALA A CA 1
ATOM 1142 C C . ALA A 1 146 ? 16.156 8.438 -21.811 1.00 85.38 146 ALA A C 1
ATOM 1144 O O . ALA A 1 146 ? 16.613 9.050 -20.848 1.00 85.38 146 ALA A O 1
ATOM 1145 N N . LEU A 1 147 ? 14.869 8.072 -21.866 1.00 84.94 147 LEU A N 1
ATOM 1146 C CA . LEU A 1 147 ? 13.886 8.364 -20.816 1.00 84.94 147 LEU A CA 1
ATOM 1147 C C . LEU A 1 147 ? 14.031 7.464 -19.582 1.00 84.94 147 LEU A C 1
ATOM 1149 O O . LEU A 1 147 ? 13.562 7.833 -18.508 1.00 84.94 147 LEU A O 1
ATOM 1153 N N . PHE A 1 148 ? 14.714 6.322 -19.701 1.00 82.94 148 PHE A N 1
ATOM 1154 C CA . PHE A 1 148 ? 15.003 5.433 -18.567 1.00 82.94 148 PHE A CA 1
ATOM 1155 C C . PHE A 1 148 ? 16.269 5.828 -17.802 1.00 82.94 148 PHE A C 1
ATOM 1157 O O . PHE A 1 148 ? 16.606 5.215 -16.790 1.00 82.94 148 PHE A O 1
ATOM 1164 N N . GLN A 1 149 ? 16.979 6.857 -18.268 1.00 78.75 149 GLN A N 1
ATOM 1165 C CA . GLN A 1 149 ? 18.147 7.404 -17.594 1.00 78.75 149 GLN A CA 1
ATOM 1166 C C . GLN A 1 149 ? 17.784 8.733 -16.943 1.00 78.75 149 GLN A C 1
ATOM 1168 O O . GLN A 1 149 ? 17.670 9.765 -17.603 1.00 78.75 149 GLN A O 1
ATOM 1173 N N . TYR A 1 150 ? 17.645 8.723 -15.620 1.00 74.56 150 TYR A N 1
ATOM 1174 C CA . TYR A 1 150 ? 17.510 9.956 -14.860 1.00 74.56 150 TYR A CA 1
ATOM 1175 C C . TYR A 1 150 ? 18.885 10.446 -14.406 1.00 74.56 150 TYR A C 1
ATOM 1177 O O . TYR A 1 150 ? 19.556 9.807 -13.597 1.00 74.56 150 TYR A O 1
ATOM 1185 N N . ILE A 1 151 ? 19.296 11.608 -14.912 1.00 72.12 151 ILE A N 1
ATOM 1186 C CA . ILE A 1 151 ? 20.471 12.324 -14.417 1.00 72.12 151 ILE A CA 1
ATOM 1187 C C . ILE A 1 151 ? 19.967 13.647 -13.838 1.00 72.12 151 ILE A C 1
ATOM 1189 O O . ILE A 1 151 ? 19.638 14.5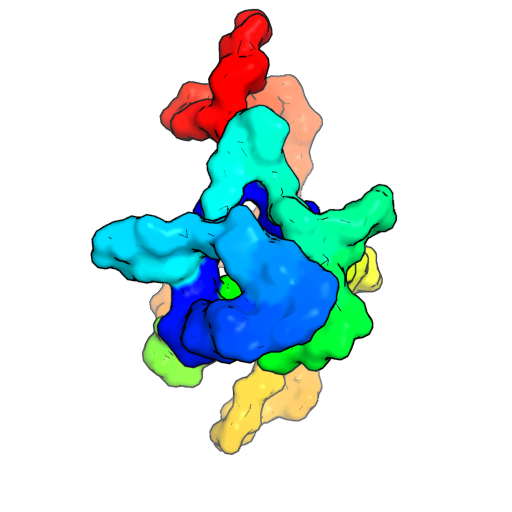53 -14.610 1.00 72.12 151 ILE A O 1
ATOM 1193 N N . PRO A 1 152 ? 19.881 13.789 -12.502 1.00 72.25 152 PRO A N 1
ATOM 1194 C CA . PRO A 1 152 ? 19.511 15.064 -11.916 1.00 72.25 152 PRO A CA 1
ATOM 1195 C C . PRO A 1 152 ? 20.562 16.107 -12.307 1.00 72.25 152 PRO A C 1
ATOM 1197 O O . PRO A 1 152 ? 21.765 15.884 -12.159 1.00 72.25 152 PRO A O 1
ATOM 1200 N N . SER A 1 153 ? 20.110 17.269 -12.773 1.00 77.25 153 SER A N 1
ATOM 1201 C CA . SER A 1 153 ? 20.960 18.442 -12.985 1.00 77.25 153 SER A CA 1
ATOM 1202 C C . SER A 1 153 ? 20.549 19.515 -11.977 1.00 77.25 153 SER A C 1
ATOM 1204 O O . SER A 1 153 ? 19.810 20.434 -12.325 1.00 77.25 153 SER A O 1
ATOM 1206 N N . PRO A 1 154 ? 20.913 19.354 -10.688 1.00 81.62 154 PRO A N 1
ATOM 1207 C CA . PRO A 1 154 ? 20.451 20.253 -9.646 1.00 81.62 154 PRO A CA 1
ATOM 1208 C C . PRO A 1 154 ? 21.148 21.606 -9.795 1.00 81.62 154 PRO A C 1
ATOM 1210 O O . PRO A 1 154 ? 22.295 21.788 -9.388 1.00 81.62 154 PRO A O 1
ATOM 1213 N N . ASP A 1 155 ? 20.434 22.568 -10.360 1.00 91.75 155 ASP A N 1
ATOM 1214 C CA . ASP A 1 155 ? 20.803 23.976 -10.359 1.00 91.75 155 ASP A CA 1
ATOM 1215 C C . ASP A 1 155 ? 19.592 24.853 -10.001 1.00 91.75 155 ASP A C 1
ATOM 1217 O O . ASP A 1 155 ? 18.468 24.375 -9.820 1.00 91.75 155 ASP A O 1
ATOM 1221 N N . ALA A 1 156 ? 19.824 26.158 -9.849 1.00 92.12 156 ALA A N 1
ATOM 1222 C CA . ALA A 1 156 ? 18.756 27.088 -9.498 1.00 92.12 156 ALA A CA 1
ATOM 1223 C C . ALA A 1 156 ? 17.625 27.095 -10.543 1.00 92.12 156 ALA A C 1
ATOM 1225 O O . ALA A 1 156 ? 16.465 27.236 -10.177 1.00 92.12 156 ALA A O 1
ATOM 1226 N N . GLN A 1 157 ? 17.938 26.918 -11.829 1.00 90.31 157 GLN A N 1
ATOM 1227 C CA . GLN A 1 157 ? 16.945 26.928 -12.900 1.00 90.31 157 GLN A CA 1
ATOM 1228 C C . GLN A 1 157 ? 16.091 25.651 -12.893 1.00 90.31 157 GLN A C 1
ATOM 1230 O O . GLN A 1 157 ? 14.879 25.728 -13.098 1.00 90.31 157 GLN A O 1
ATOM 1235 N N . TYR A 1 158 ? 16.705 24.499 -12.622 1.00 86.69 158 TYR A N 1
ATOM 1236 C CA . TYR A 1 158 ? 16.045 23.213 -12.438 1.00 86.69 158 TYR A CA 1
ATOM 1237 C C . TYR A 1 158 ? 15.024 23.283 -11.303 1.00 86.69 158 TYR A C 1
ATOM 1239 O O . TYR A 1 158 ? 13.852 22.978 -11.520 1.00 86.69 158 TYR A O 1
ATOM 1247 N N . TYR A 1 159 ? 15.437 23.750 -10.119 1.00 88.19 159 TYR A N 1
ATOM 1248 C CA . TYR A 1 159 ? 14.527 23.860 -8.979 1.00 88.19 159 TYR A CA 1
ATOM 1249 C C . TYR A 1 159 ? 13.431 24.899 -9.206 1.00 88.19 159 TYR A C 1
ATOM 1251 O O . TYR A 1 159 ? 12.286 24.617 -8.873 1.00 88.19 159 TYR A O 1
ATOM 1259 N N . THR A 1 160 ? 13.728 26.044 -9.831 1.00 89.62 160 THR A N 1
ATOM 1260 C CA . THR A 1 160 ? 12.685 27.013 -10.212 1.00 89.62 160 THR A CA 1
ATOM 1261 C C . THR A 1 160 ? 11.640 26.367 -11.114 1.00 89.62 160 THR A C 1
ATOM 1263 O O . THR A 1 160 ? 10.454 26.458 -10.829 1.00 89.62 160 THR A O 1
ATOM 1266 N N . ARG A 1 161 ? 12.058 25.633 -12.154 1.00 88.31 161 ARG A N 1
ATOM 1267 C CA . ARG A 1 161 ? 11.125 24.956 -13.064 1.00 88.31 161 ARG A CA 1
ATOM 1268 C C . ARG A 1 161 ? 10.309 23.865 -12.368 1.00 88.31 161 ARG A C 1
ATOM 1270 O O . ARG A 1 161 ? 9.140 23.681 -12.696 1.00 88.31 161 ARG A O 1
ATOM 1277 N N . LEU A 1 162 ? 10.924 23.133 -11.439 1.00 86.69 162 LEU A N 1
ATOM 1278 C CA . LEU A 1 162 ? 10.244 22.115 -10.641 1.00 86.69 162 LEU A CA 1
ATOM 1279 C C . LEU A 1 162 ? 9.180 22.747 -9.730 1.00 86.69 162 LEU A C 1
ATOM 1281 O O . LEU A 1 162 ? 8.052 22.266 -9.686 1.00 86.69 162 LEU A O 1
ATOM 1285 N N . LEU A 1 163 ? 9.524 23.845 -9.051 1.00 86.31 163 LEU A N 1
ATOM 1286 C CA . LEU A 1 163 ? 8.601 24.604 -8.207 1.00 86.31 163 LEU A CA 1
ATOM 1287 C C . LEU A 1 163 ? 7.469 25.238 -9.024 1.00 86.31 163 LEU A C 1
ATOM 1289 O O . LEU A 1 163 ? 6.321 25.151 -8.605 1.00 86.31 163 LEU A O 1
ATOM 1293 N N . ASP A 1 164 ? 7.762 25.797 -10.203 1.00 88.12 164 ASP A N 1
ATOM 1294 C CA . ASP A 1 164 ? 6.744 26.326 -11.121 1.00 88.12 164 ASP A CA 1
ATOM 1295 C C . ASP A 1 164 ? 5.751 25.229 -11.532 1.00 88.12 164 ASP A C 1
ATOM 1297 O O . ASP A 1 164 ? 4.543 25.459 -11.534 1.00 88.12 164 ASP A O 1
ATOM 1301 N N . LEU A 1 165 ? 6.243 24.022 -11.847 1.00 86.19 165 LEU A N 1
ATOM 1302 C CA . LEU A 1 165 ? 5.396 22.880 -12.197 1.00 86.19 165 LEU A CA 1
ATOM 1303 C C . LEU A 1 165 ? 4.503 22.469 -11.020 1.00 86.19 165 LEU A C 1
ATOM 1305 O O . LEU A 1 165 ? 3.291 22.354 -11.195 1.00 86.19 165 LEU A O 1
ATOM 1309 N N . TYR A 1 166 ? 5.072 22.298 -9.824 1.00 81.06 166 TYR A N 1
ATOM 1310 C CA . TYR A 1 166 ? 4.291 21.987 -8.623 1.00 81.06 166 TYR A CA 1
ATOM 1311 C C . TYR A 1 166 ? 3.297 23.100 -8.265 1.00 81.06 166 TYR A C 1
ATOM 1313 O O . TYR A 1 166 ? 2.194 22.810 -7.812 1.00 81.06 166 TYR A O 1
ATOM 1321 N N . GLY A 1 167 ? 3.613 24.361 -8.561 1.00 80.56 167 GLY A N 1
ATOM 1322 C CA . GLY A 1 167 ? 2.681 25.479 -8.411 1.00 80.56 167 GLY A CA 1
ATOM 1323 C C . GLY A 1 167 ? 1.457 25.415 -9.337 1.00 80.56 167 GLY A C 1
ATOM 1324 O O . GLY A 1 167 ? 0.465 26.086 -9.066 1.00 80.56 167 GLY A O 1
ATOM 1325 N N . THR A 1 168 ? 1.494 24.619 -10.416 1.00 83.81 168 THR A N 1
ATOM 1326 C CA . THR A 1 168 ? 0.325 24.384 -11.293 1.00 83.81 168 THR A CA 1
ATOM 1327 C C . THR A 1 168 ? -0.564 23.227 -10.846 1.00 83.81 168 THR A C 1
ATOM 1329 O O . THR A 1 168 ? -1.676 23.088 -11.357 1.00 83.81 168 THR A O 1
ATOM 1332 N N . THR A 1 169 ? -0.083 22.390 -9.927 1.00 81.00 169 THR A N 1
ATOM 1333 C CA . THR A 1 169 ? -0.867 21.290 -9.356 1.00 81.00 169 THR A CA 1
ATOM 1334 C C . THR A 1 169 ? -1.699 21.781 -8.176 1.00 81.00 169 THR A C 1
ATOM 1336 O O . THR A 1 169 ? -1.376 22.807 -7.577 1.00 81.00 169 THR A O 1
ATOM 1339 N N . GLU A 1 170 ? -2.779 21.069 -7.840 1.00 69.81 170 GLU A N 1
ATOM 1340 C CA . GLU A 1 170 ? -3.526 21.379 -6.620 1.00 69.81 170 GLU A CA 1
ATOM 1341 C C . GLU A 1 170 ? -2.583 21.291 -5.411 1.00 69.81 170 GLU A C 1
ATOM 1343 O O . GLU A 1 170 ? -1.846 20.306 -5.282 1.00 69.81 170 GLU A O 1
ATOM 1348 N N . PRO A 1 171 ? -2.548 22.321 -4.548 1.00 64.62 171 PRO A N 1
ATOM 1349 C CA . PRO A 1 171 ? -1.679 22.297 -3.390 1.00 64.62 171 PRO A CA 1
ATOM 1350 C C . PRO A 1 171 ? -2.104 21.150 -2.474 1.00 64.62 171 PRO A C 1
ATOM 1352 O O . PRO A 1 171 ? -3.237 21.109 -2.004 1.00 64.62 171 PRO A O 1
ATOM 1355 N N . ILE A 1 172 ? -1.167 20.234 -2.215 1.00 61.75 172 ILE A N 1
ATOM 1356 C CA . ILE A 1 172 ? -1.349 19.120 -1.269 1.00 61.75 172 ILE A CA 1
ATOM 1357 C C . ILE A 1 172 ? -1.713 19.663 0.123 1.00 61.75 172 ILE A C 1
ATOM 1359 O O . ILE A 1 172 ? -2.467 19.036 0.863 1.00 61.75 172 ILE A O 1
ATOM 1363 N N . ASP A 1 173 ? -1.199 20.849 0.457 1.00 61.75 173 ASP A N 1
ATOM 1364 C CA . ASP A 1 173 ? -1.474 21.567 1.694 1.00 61.75 173 ASP A CA 1
ATOM 1365 C C . ASP A 1 173 ? -1.581 23.076 1.411 1.00 61.75 173 ASP A C 1
ATOM 1367 O O . ASP A 1 173 ? -0.678 23.684 0.829 1.00 61.75 173 ASP A O 1
ATOM 1371 N N . GLU A 1 174 ? -2.688 23.693 1.827 1.00 67.75 174 GLU A N 1
ATOM 1372 C CA . GLU A 1 174 ? -2.911 25.138 1.700 1.00 67.75 174 GLU A CA 1
ATOM 1373 C C . GLU A 1 174 ? -1.839 25.950 2.450 1.00 67.75 174 GLU A C 1
ATOM 1375 O O . GLU A 1 174 ? -1.455 27.026 1.985 1.00 67.75 174 GLU A O 1
ATOM 1380 N N . GLU A 1 175 ? -1.287 25.433 3.555 1.00 66.56 175 GLU A N 1
ATOM 1381 C CA . GLU A 1 175 ? -0.212 26.094 4.304 1.00 66.56 175 GLU A CA 1
ATOM 1382 C C . GLU A 1 175 ? 1.090 26.188 3.496 1.00 66.56 175 GLU A C 1
ATOM 1384 O O . GLU A 1 175 ? 1.862 27.130 3.680 1.00 66.56 175 GLU A O 1
ATOM 1389 N N . TRP A 1 176 ? 1.331 25.273 2.549 1.00 58.09 176 TRP A N 1
ATOM 1390 C CA . TRP A 1 176 ? 2.543 25.298 1.718 1.00 58.09 176 TRP A CA 1
ATOM 1391 C C . TRP A 1 176 ? 2.543 26.455 0.716 1.00 58.09 176 TRP A C 1
ATOM 1393 O O . TRP A 1 176 ? 3.604 26.866 0.247 1.00 58.09 176 TRP A O 1
ATOM 1403 N N . THR A 1 177 ? 1.366 27.007 0.417 1.00 58.88 177 THR A N 1
ATOM 1404 C CA . THR A 1 177 ? 1.201 28.142 -0.501 1.00 58.88 177 THR A CA 1
ATOM 1405 C C . THR A 1 177 ? 1.357 29.508 0.172 1.00 58.88 177 THR A C 1
ATOM 1407 O O . THR A 1 177 ? 1.353 30.527 -0.513 1.00 58.88 177 THR A O 1
ATOM 1410 N N . ALA A 1 178 ? 1.526 29.559 1.498 1.00 64.06 178 ALA A N 1
ATOM 1411 C CA . ALA A 1 178 ? 1.538 30.798 2.279 1.00 64.06 178 ALA A CA 1
ATOM 1412 C C . ALA A 1 178 ? 2.898 31.544 2.317 1.00 64.06 178 ALA A C 1
ATOM 1414 O O . ALA A 1 178 ? 3.142 32.298 3.262 1.00 64.06 178 ALA A O 1
ATOM 1415 N N . GLN A 1 179 ? 3.786 31.336 1.333 1.00 51.72 179 GLN A N 1
ATOM 1416 C CA . GLN A 1 179 ? 5.122 31.965 1.282 1.00 51.72 179 GLN A CA 1
ATOM 1417 C C . GLN A 1 179 ? 5.113 33.405 0.755 1.00 51.72 179 GLN A C 1
ATOM 1419 O O . GLN A 1 179 ? 4.449 33.673 -0.271 1.00 51.72 179 GLN A O 1
#

Sequence (179 aa):
TCCQLWTIDIDETTAEHYHAMTGPLGESLRQAITVDDEGSHFVFSKEQPMCPLLNENGLCKVVLELGEEGLCDTCHMHPRFYKYIEDLELCGVGLSCEASVELLTEDMHSNQVIFTIEDDNGEFSPHECLTIQNIFELLAFDIDPALFQYIPSPDAQYYTRLLDLYGTTEPIDEEWTAQ

Foldseek 3Di:
DLFFADKFDFDPVLLVVLCPDDDDSSVQSVVQWDQDPVGTIRDADPVRGGRSQADPVRDGVQCVPPNLVSDGPRVSCPPWDWDDDPPDIDIDHDPVDPVSVVVVVVVVVDQFDWADDDDPPPPDDNPDIDTPVVVCVVVVHDDDPVVRDDDDPDDPVSVVVVVVVCVPDDPPDPVVVVD